Protein AF-A0A7X7V628-F1 (afdb_monomer_lite)

Secondary structure (DSSP, 8-state):
---------HHHHHHHHHHHHHHHHHHHHHHHHHTTHHHHHHHHHTT--SS-HHHHHHHHHHHHHHHHHHHHHHHHTTT--

Foldseek 3Di:
DDDPPPPDDVVNVVVLVVLLVQLCVLQVVLVVCQVPLVVQLVVLVVVVPPDPSVVSSVCSNCRSVVSNVSSVCSNVCPPVD

Structure (mmCIF, N/CA/C/O backbone):
data_AF-A0A7X7V628-F1
#
_ent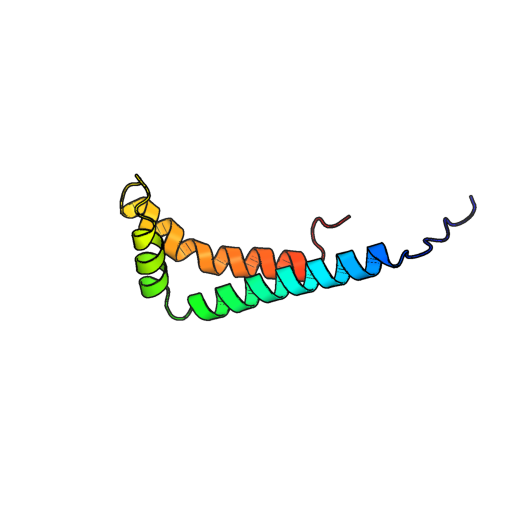ry.id   AF-A0A7X7V628-F1
#
loop_
_atom_site.group_PDB
_atom_site.id
_atom_site.type_symbol
_atom_site.label_atom_id
_atom_site.label_alt_id
_atom_site.label_comp_id
_atom_site.label_asym_id
_atom_site.label_entity_id
_atom_site.label_seq_id
_atom_site.pdbx_PDB_ins_code
_atom_site.Cartn_x
_atom_site.Cartn_y
_atom_site.Cartn_z
_atom_site.occupancy
_atom_site.B_iso_or_equiv
_atom_site.auth_seq_id
_atom_site.auth_comp_id
_atom_site.auth_asym_id
_atom_site.auth_atom_id
_atom_site.pdbx_PDB_model_num
ATOM 1 N N . MET A 1 1 ? 16.728 17.363 -35.741 1.00 52.81 1 MET A N 1
ATOM 2 C CA . MET A 1 1 ? 16.517 16.913 -34.348 1.00 52.81 1 MET A CA 1
ATOM 3 C C . MET A 1 1 ? 16.654 15.395 -34.356 1.00 52.81 1 MET A C 1
ATOM 5 O O . MET A 1 1 ? 15.766 14.728 -34.864 1.00 52.81 1 MET A O 1
ATOM 9 N N . ALA A 1 2 ? 17.817 14.852 -33.983 1.00 52.69 2 ALA A N 1
ATOM 10 C CA . ALA A 1 2 ? 18.040 13.404 -34.032 1.00 52.69 2 ALA A CA 1
ATOM 11 C C . ALA A 1 2 ? 17.278 12.719 -32.878 1.00 52.69 2 ALA A C 1
ATOM 13 O O . ALA A 1 2 ? 17.285 13.260 -31.768 1.00 52.69 2 ALA A O 1
ATOM 14 N N . PRO A 1 3 ? 16.612 11.572 -33.102 1.00 59.12 3 PRO A N 1
ATOM 15 C CA . PRO A 1 3 ? 15.928 10.854 -32.033 1.00 59.12 3 PRO A CA 1
ATOM 16 C C . PRO A 1 3 ? 16.953 10.392 -30.990 1.00 59.12 3 PRO A C 1
ATOM 18 O O . PRO A 1 3 ? 17.940 9.735 -31.323 1.00 59.12 3 PRO A O 1
ATOM 21 N N . ARG A 1 4 ? 16.727 10.744 -29.717 1.00 60.69 4 ARG A N 1
ATOM 22 C CA . ARG A 1 4 ? 17.494 10.202 -28.588 1.00 60.69 4 ARG A CA 1
ATOM 23 C C . ARG A 1 4 ? 17.253 8.693 -28.556 1.00 60.69 4 ARG A C 1
ATOM 25 O O . ARG A 1 4 ? 16.157 8.248 -28.226 1.00 60.69 4 ARG A O 1
ATOM 32 N N . GLN A 1 5 ? 18.266 7.922 -28.931 1.00 59.47 5 GLN A N 1
ATOM 33 C CA . GLN A 1 5 ? 18.302 6.478 -28.727 1.00 59.47 5 GLN A CA 1
ATOM 34 C C . GLN A 1 5 ? 18.283 6.245 -27.212 1.00 59.47 5 GLN A C 1
ATOM 36 O O . GLN A 1 5 ? 19.272 6.512 -26.532 1.00 59.47 5 GLN A O 1
ATOM 41 N N . VAL A 1 6 ? 17.141 5.830 -26.661 1.00 63.97 6 VAL A N 1
ATOM 42 C CA . VAL A 1 6 ? 17.048 5.417 -25.256 1.00 63.97 6 VAL A CA 1
ATOM 43 C C . VAL A 1 6 ? 17.692 4.040 -25.170 1.00 63.97 6 VAL A C 1
ATOM 45 O O . VAL A 1 6 ? 17.032 3.016 -25.340 1.00 63.97 6 VAL A O 1
ATOM 48 N N . THR A 1 7 ? 19.008 4.004 -24.986 1.00 66.69 7 THR A N 1
ATOM 49 C CA . THR A 1 7 ? 19.710 2.770 -24.641 1.00 66.69 7 THR A CA 1
ATOM 50 C C . THR A 1 7 ? 19.252 2.376 -23.242 1.00 66.69 7 THR A C 1
ATOM 52 O O . THR A 1 7 ? 19.658 3.011 -22.272 1.00 66.69 7 THR A O 1
ATOM 55 N N . AR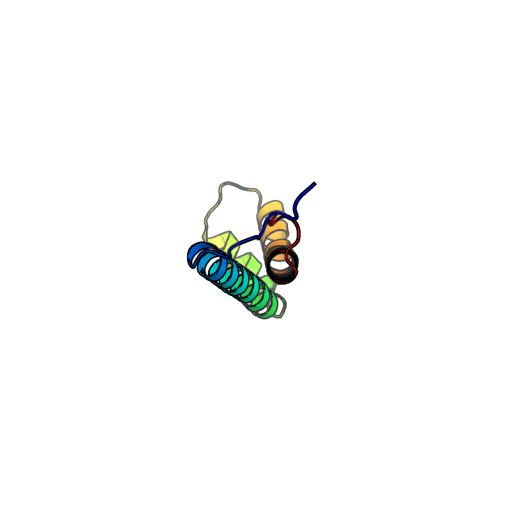G A 1 8 ? 18.355 1.387 -23.145 1.00 71.38 8 ARG A N 1
ATOM 56 C CA . ARG A 1 8 ? 17.915 0.849 -21.853 1.00 71.38 8 ARG A CA 1
ATOM 57 C C . ARG A 1 8 ? 19.112 0.223 -21.154 1.00 71.38 8 ARG A C 1
ATOM 59 O O . ARG A 1 8 ? 19.673 -0.747 -21.664 1.00 71.38 8 ARG A O 1
ATOM 66 N N . ASP A 1 9 ? 19.492 0.788 -20.018 1.00 85.62 9 ASP A N 1
ATOM 67 C CA . ASP A 1 9 ? 20.555 0.239 -19.184 1.00 85.62 9 ASP A CA 1
ATOM 68 C C . ASP A 1 9 ? 20.005 -0.971 -18.404 1.00 85.62 9 ASP A C 1
ATOM 70 O O . ASP A 1 9 ? 18.796 -1.103 -18.192 1.00 85.62 9 ASP A O 1
ATOM 74 N N . TRP A 1 10 ? 20.864 -1.877 -17.939 1.00 89.56 10 TRP A N 1
ATOM 75 C CA . TRP A 1 10 ? 20.427 -3.011 -17.107 1.00 89.56 10 TRP A CA 1
ATOM 76 C C . TRP A 1 10 ? 19.723 -2.532 -15.824 1.00 89.56 10 TRP A C 1
ATOM 78 O O . TRP A 1 10 ? 18.820 -3.192 -15.310 1.00 89.56 10 TRP A O 1
ATOM 88 N N . ARG A 1 11 ? 20.095 -1.335 -15.354 1.00 87.44 11 ARG A N 1
ATOM 89 C CA . ARG A 1 11 ? 19.474 -0.623 -14.232 1.00 87.44 11 ARG A CA 1
ATOM 90 C C . ARG A 1 11 ? 17.990 -0.336 -14.472 1.00 87.44 11 ARG A C 1
ATOM 92 O O . ARG A 1 11 ? 17.207 -0.450 -13.533 1.00 87.44 11 ARG A O 1
ATOM 99 N N . ASP A 1 12 ? 17.592 -0.043 -15.711 1.00 87.69 12 ASP A N 1
ATOM 100 C CA . ASP A 1 12 ? 16.192 0.232 -16.062 1.00 87.69 12 ASP A CA 1
ATOM 101 C C . ASP A 1 12 ? 15.333 -1.029 -15.916 1.00 87.69 12 ASP A C 1
ATOM 103 O O . ASP A 1 12 ? 14.210 -0.981 -15.410 1.00 87.69 12 ASP A O 1
ATOM 107 N N . TRP A 1 13 ? 15.880 -2.184 -16.30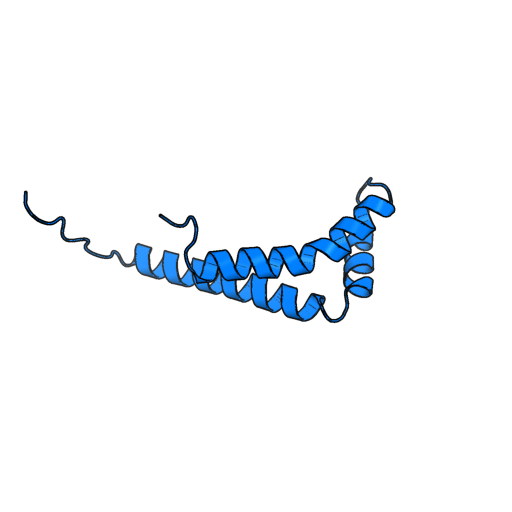5 1.00 90.44 13 TRP A N 1
ATOM 108 C CA . TRP A 1 13 ? 15.220 -3.478 -16.135 1.00 90.44 13 TRP A CA 1
ATOM 109 C C . TRP A 1 13 ? 15.106 -3.882 -14.669 1.00 90.44 13 TRP A C 1
ATOM 111 O O . TRP A 1 13 ? 14.058 -4.369 -14.248 1.00 90.44 13 TRP A O 1
ATOM 121 N N . VAL A 1 14 ? 16.153 -3.643 -13.877 1.00 93.25 14 VAL A N 1
ATOM 122 C CA . VAL A 1 14 ? 16.116 -3.891 -12.430 1.00 93.25 14 VAL A CA 1
ATOM 123 C C . VAL A 1 14 ? 15.085 -2.993 -11.753 1.00 93.25 14 VAL A C 1
ATOM 125 O O . VAL A 1 14 ? 14.283 -3.488 -10.964 1.00 93.25 14 VAL A O 1
ATOM 128 N N . GLY A 1 15 ? 15.039 -1.705 -12.103 1.00 92.00 15 GLY A N 1
ATOM 129 C CA . GLY A 1 15 ? 14.017 -0.782 -11.609 1.00 92.00 15 GLY A CA 1
ATOM 130 C C . GLY A 1 15 ? 12.602 -1.231 -11.977 1.00 92.00 15 GLY A C 1
ATOM 131 O O . GLY A 1 15 ? 11.709 -1.226 -11.128 1.00 92.00 15 GLY A O 1
ATOM 132 N N . LEU A 1 16 ? 12.400 -1.700 -13.214 1.00 91.81 16 LEU A N 1
ATOM 133 C CA . LEU A 1 16 ? 11.120 -2.250 -13.657 1.00 91.81 16 LEU A CA 1
ATOM 134 C C . LEU A 1 16 ? 10.709 -3.479 -12.836 1.00 91.81 16 LEU A C 1
ATOM 136 O O . LEU A 1 16 ? 9.573 -3.537 -12.367 1.00 91.81 16 LEU A O 1
ATOM 140 N N . LEU A 1 17 ? 11.611 -4.445 -12.654 1.00 95.19 17 LEU A N 1
ATOM 141 C CA . LEU A 1 17 ? 11.334 -5.658 -11.884 1.00 95.19 17 LEU A CA 1
ATOM 142 C C . LEU A 1 17 ? 11.050 -5.344 -10.415 1.00 95.19 17 LEU A C 1
ATOM 144 O O . LEU A 1 17 ? 10.073 -5.853 -9.872 1.00 95.19 17 LEU A O 1
ATOM 148 N N . ALA A 1 18 ? 11.843 -4.471 -9.791 1.00 94.88 18 ALA A N 1
ATOM 149 C CA . ALA A 1 18 ? 11.633 -4.047 -8.410 1.00 94.88 18 ALA A CA 1
ATOM 150 C C . ALA A 1 18 ? 10.261 -3.383 -8.229 1.00 94.88 18 ALA A C 1
ATOM 152 O O . ALA A 1 18 ? 9.528 -3.707 -7.295 1.00 94.88 18 ALA A O 1
ATOM 153 N N . ARG A 1 19 ? 9.874 -2.509 -9.165 1.00 94.75 19 ARG A N 1
ATOM 154 C CA . ARG A 1 19 ? 8.556 -1.866 -9.181 1.00 94.75 19 ARG A CA 1
ATOM 155 C C . ARG A 1 19 ? 7.425 -2.887 -9.293 1.00 94.75 19 ARG A C 1
ATOM 157 O O . ARG A 1 19 ? 6.458 -2.802 -8.542 1.00 94.75 19 ARG A O 1
ATOM 164 N N . LEU A 1 20 ? 7.534 -3.840 -10.218 1.00 96.19 20 LEU A N 1
ATOM 165 C CA . LEU A 1 20 ? 6.512 -4.871 -10.410 1.00 96.19 20 LEU A CA 1
ATOM 166 C C . LEU A 1 20 ? 6.412 -5.800 -9.199 1.00 96.19 20 LEU A C 1
ATOM 168 O O . LEU A 1 20 ? 5.303 -6.111 -8.776 1.00 96.19 20 LEU A O 1
ATOM 172 N N . ALA A 1 21 ? 7.544 -6.194 -8.615 1.00 97.31 21 ALA A N 1
ATOM 173 C CA . ALA A 1 21 ? 7.579 -7.016 -7.412 1.00 97.31 21 ALA A CA 1
ATOM 174 C C . ALA A 1 21 ? 6.932 -6.296 -6.220 1.00 97.31 21 ALA A C 1
ATOM 176 O O . ALA A 1 21 ? 6.096 -6.882 -5.536 1.00 97.31 21 ALA A O 1
ATOM 177 N N . LEU A 1 22 ? 7.255 -5.015 -6.013 1.00 97.00 22 LEU A N 1
ATOM 178 C CA . LEU A 1 22 ? 6.637 -4.194 -4.972 1.00 97.00 22 LEU A CA 1
ATOM 179 C C . LEU A 1 22 ? 5.131 -4.022 -5.210 1.00 97.00 22 LEU A C 1
ATOM 181 O O . LEU A 1 22 ? 4.338 -4.215 -4.291 1.00 97.00 22 LEU A O 1
ATOM 185 N N . GLY A 1 23 ? 4.733 -3.698 -6.444 1.00 97.38 23 GLY A N 1
ATOM 186 C CA . GLY A 1 23 ? 3.332 -3.509 -6.809 1.00 97.38 23 GLY A CA 1
ATOM 187 C C . GLY A 1 23 ? 2.500 -4.777 -6.623 1.00 97.38 23 GLY A C 1
ATOM 188 O O . GLY A 1 23 ? 1.446 -4.744 -5.990 1.00 97.38 23 GLY A O 1
ATOM 189 N N . PHE A 1 24 ? 3.014 -5.912 -7.100 1.00 97.94 24 PHE A N 1
ATOM 190 C CA . PHE A 1 24 ? 2.393 -7.218 -6.907 1.00 97.94 24 PHE A CA 1
ATOM 191 C C . PHE A 1 24 ? 2.317 -7.594 -5.425 1.00 97.94 24 PHE A C 1
ATOM 193 O O . PHE A 1 24 ? 1.262 -8.015 -4.962 1.00 97.94 24 PHE A O 1
ATOM 200 N N . GLY A 1 25 ? 3.404 -7.404 -4.670 1.00 98.06 25 GLY A N 1
ATOM 201 C CA . GLY A 1 25 ? 3.451 -7.705 -3.241 1.00 98.06 25 GLY A CA 1
ATOM 202 C C . GLY A 1 25 ? 2.403 -6.928 -2.446 1.00 98.06 25 GLY A C 1
ATOM 203 O O . GLY A 1 25 ? 1.671 -7.528 -1.662 1.00 98.06 25 GLY A O 1
ATOM 204 N N . LEU A 1 26 ? 2.276 -5.621 -2.697 1.00 97.62 26 LEU A N 1
ATOM 205 C CA . LEU A 1 26 ? 1.256 -4.783 -2.062 1.00 97.62 26 LEU A CA 1
ATOM 206 C C . LEU A 1 26 ? -0.159 -5.214 -2.459 1.00 97.62 26 LEU A C 1
ATOM 208 O O . LEU A 1 26 ? -0.987 -5.462 -1.587 1.00 97.62 26 LEU A O 1
ATOM 212 N N . ALA A 1 27 ? -0.438 -5.369 -3.755 1.00 97.56 27 ALA A N 1
ATOM 213 C CA . ALA A 1 27 ? -1.774 -5.744 -4.208 1.00 97.56 27 ALA A CA 1
ATOM 214 C C . ALA A 1 27 ? -2.201 -7.119 -3.679 1.00 97.56 27 ALA A C 1
ATOM 216 O O . ALA A 1 27 ? -3.324 -7.283 -3.204 1.00 97.56 27 ALA A O 1
ATOM 217 N N . PHE A 1 28 ? -1.295 -8.097 -3.714 1.00 98.12 28 PHE A N 1
ATOM 218 C CA . PHE A 1 28 ? -1.554 -9.439 -3.214 1.00 98.12 28 PHE A CA 1
ATOM 219 C C . PHE A 1 28 ? -1.761 -9.449 -1.694 1.00 98.12 28 PHE A C 1
ATOM 221 O O . PHE A 1 28 ? -2.722 -10.050 -1.218 1.00 98.12 28 PHE A O 1
ATOM 228 N N . ALA A 1 29 ? -0.929 -8.734 -0.929 1.00 97.12 29 ALA A N 1
ATOM 229 C CA . ALA A 1 29 ? -1.098 -8.606 0.519 1.00 97.12 29 ALA A CA 1
ATOM 230 C C . ALA A 1 29 ? -2.439 -7.952 0.890 1.00 97.12 29 ALA A C 1
ATOM 232 O O . ALA A 1 29 ? -3.162 -8.471 1.744 1.00 97.12 29 ALA A O 1
ATOM 233 N N . GLY A 1 30 ? -2.810 -6.872 0.199 1.00 96.81 30 GLY A N 1
ATOM 234 C CA . GLY A 1 30 ? -4.079 -6.191 0.422 1.00 96.81 30 GLY A CA 1
ATOM 235 C C . GLY A 1 30 ? -5.273 -7.091 0.108 1.00 96.81 30 GLY A C 1
ATOM 236 O O . GLY A 1 30 ? -6.188 -7.195 0.924 1.00 96.81 30 GLY A O 1
ATOM 237 N N . LEU A 1 31 ? -5.239 -7.830 -1.008 1.00 97.06 31 LEU A N 1
ATOM 238 C CA . LEU A 1 31 ? -6.288 -8.797 -1.364 1.00 97.06 31 LEU A CA 1
ATOM 239 C C . LEU A 1 31 ? -6.481 -9.875 -0.289 1.00 97.06 31 LEU A C 1
ATOM 241 O O . LEU A 1 31 ? -7.618 -10.208 0.045 1.00 97.06 31 LEU A O 1
ATOM 245 N N . LEU A 1 32 ? -5.392 -10.378 0.299 1.00 96.75 32 LEU A N 1
ATOM 246 C CA . LEU A 1 32 ? -5.463 -11.342 1.401 1.00 96.75 32 LEU A CA 1
ATOM 247 C C . LEU A 1 32 ? -6.089 -10.744 2.672 1.00 96.75 32 LEU A C 1
ATOM 249 O O . LEU A 1 32 ? -6.743 -11.461 3.431 1.00 96.75 32 LEU A O 1
ATOM 253 N N . LYS A 1 33 ? -5.918 -9.438 2.905 1.00 94.81 33 LYS A N 1
ATOM 254 C CA . LYS A 1 33 ? -6.477 -8.732 4.068 1.00 94.81 33 LYS A CA 1
ATOM 255 C C . LYS A 1 33 ? -7.939 -8.320 3.885 1.00 94.81 33 LYS A C 1
ATOM 257 O O . LYS A 1 33 ? -8.672 -8.303 4.871 1.00 94.81 33 LYS A O 1
ATOM 262 N N . VAL A 1 34 ? -8.395 -8.035 2.660 1.00 95.56 34 VAL A N 1
ATOM 263 C CA . VAL A 1 34 ? -9.787 -7.606 2.386 1.00 95.56 34 VAL A CA 1
ATOM 264 C C . VAL A 1 34 ? -10.817 -8.639 2.853 1.00 95.56 34 VAL A C 1
ATOM 266 O O . VAL A 1 34 ? -11.884 -8.265 3.330 1.00 95.56 34 VAL A O 1
ATOM 269 N N . GLY A 1 35 ? -10.494 -9.934 2.803 1.00 93.25 35 GLY A N 1
ATOM 270 C CA . GLY A 1 35 ? -11.379 -10.983 3.323 1.00 93.25 35 GLY A CA 1
ATOM 271 C C . GLY A 1 35 ? -11.479 -11.040 4.855 1.00 93.25 35 GLY A C 1
ATOM 272 O O . GLY A 1 35 ? -12.313 -11.774 5.378 1.00 93.25 35 GLY A O 1
ATOM 273 N N . ARG A 1 36 ? -10.616 -10.324 5.590 1.00 95.00 36 ARG A N 1
ATOM 274 C CA . ARG A 1 36 ? -10.477 -10.413 7.056 1.00 95.00 36 ARG A CA 1
ATOM 275 C C . ARG A 1 36 ? -10.162 -9.050 7.681 1.00 95.00 36 ARG A C 1
ATOM 277 O O . ARG A 1 36 ? -9.198 -8.911 8.434 1.00 95.00 36 ARG A O 1
ATOM 284 N N . LEU A 1 37 ? -10.980 -8.045 7.378 1.00 95.69 37 LEU A N 1
ATOM 285 C CA . LEU A 1 37 ? -10.739 -6.663 7.808 1.00 95.69 37 LEU A CA 1
ATOM 286 C C . LEU A 1 37 ? -10.674 -6.500 9.334 1.00 95.69 37 LEU A C 1
ATOM 288 O O . LEU A 1 37 ? -9.771 -5.833 9.828 1.00 95.69 37 LEU A O 1
ATOM 292 N N . GLU A 1 38 ? -11.554 -7.163 10.088 1.00 96.00 38 GLU A N 1
ATOM 293 C CA . GLU A 1 38 ? -11.522 -7.125 11.560 1.00 96.00 38 GLU A CA 1
ATOM 294 C C . GLU A 1 38 ? -10.207 -7.681 12.120 1.00 96.00 38 GLU A C 1
ATOM 296 O O . GLU A 1 38 ? -9.605 -7.097 13.019 1.00 96.00 38 GLU A O 1
ATOM 301 N N . ALA A 1 39 ? -9.705 -8.774 11.535 1.00 96.31 39 ALA A N 1
ATOM 302 C CA . ALA A 1 39 ? -8.410 -9.329 11.916 1.00 96.31 39 ALA A CA 1
ATOM 303 C C . ALA A 1 39 ? -7.264 -8.359 11.591 1.00 96.31 39 ALA A C 1
ATOM 305 O O . ALA A 1 39 ? -6.278 -8.312 12.321 1.00 96.31 39 ALA A O 1
ATOM 306 N N . ASN A 1 40 ? -7.392 -7.568 10.522 1.00 96.56 40 ASN A N 1
ATOM 307 C CA . ASN A 1 40 ? -6.414 -6.539 10.190 1.00 96.56 40 ASN A CA 1
ATOM 308 C C . ASN A 1 40 ? -6.469 -5.353 11.169 1.00 96.56 40 ASN A C 1
ATOM 310 O O . ASN A 1 40 ? -5.419 -4.861 11.565 1.00 96.56 40 ASN A O 1
ATOM 314 N N . VAL A 1 41 ? -7.656 -4.932 11.624 1.00 97.06 41 VAL A N 1
ATOM 315 C CA . VAL A 1 41 ? -7.794 -3.927 12.699 1.00 97.06 41 VAL A CA 1
ATOM 316 C C . VAL A 1 41 ? -7.120 -4.411 13.981 1.00 97.06 41 VAL A C 1
ATOM 318 O O . VAL A 1 41 ? -6.304 -3.684 14.546 1.00 97.06 41 VAL A O 1
ATOM 321 N N . ALA A 1 42 ? -7.375 -5.660 14.380 1.00 96.56 42 ALA A N 1
ATOM 322 C CA . ALA A 1 42 ? -6.728 -6.259 15.544 1.00 96.56 42 ALA A CA 1
ATOM 323 C C . ALA A 1 42 ? -5.196 -6.294 15.399 1.00 96.56 42 ALA A C 1
ATOM 325 O O . ALA A 1 42 ? -4.480 -6.038 16.361 1.00 96.56 42 ALA A O 1
ATOM 326 N N . GLN A 1 43 ? -4.669 -6.547 14.195 1.00 95.56 43 GLN A N 1
ATOM 327 C CA . GLN A 1 43 ? -3.225 -6.462 13.950 1.00 95.56 43 GLN A CA 1
ATOM 328 C C . GLN A 1 43 ? -2.679 -5.041 14.106 1.00 95.56 43 GLN A C 1
ATOM 330 O O . GLN A 1 43 ? -1.599 -4.876 14.665 1.00 95.56 43 GLN A O 1
ATOM 335 N N . VAL A 1 44 ? -3.406 -4.020 13.643 1.00 95.44 44 VAL A N 1
ATOM 336 C CA . VAL A 1 44 ? -2.971 -2.625 13.809 1.00 95.44 44 VAL A CA 1
ATOM 337 C C . VAL A 1 44 ? -2.940 -2.234 15.289 1.00 95.44 44 VAL A C 1
ATOM 339 O O . VAL A 1 44 ? -2.021 -1.546 15.727 1.00 95.44 44 VAL A O 1
ATOM 342 N N . GLU A 1 45 ? -3.902 -2.712 16.077 1.00 95.50 45 GLU A N 1
ATOM 343 C CA . GLU A 1 45 ? -3.968 -2.467 17.521 1.00 95.50 45 GLU A CA 1
ATOM 344 C C . GLU A 1 45 ? -2.761 -3.048 18.278 1.00 95.50 45 GLU A C 1
ATOM 346 O O . GLU A 1 45 ? -2.276 -2.442 19.236 1.00 95.50 45 GLU A O 1
ATOM 351 N N . LEU A 1 46 ? -2.187 -4.156 17.794 1.00 96.69 46 LEU A N 1
ATOM 352 C CA . LEU A 1 46 ? -0.974 -4.749 18.371 1.00 96.69 46 LEU A CA 1
ATOM 353 C C . LEU A 1 46 ? 0.268 -3.857 18.247 1.00 96.69 46 LEU A C 1
ATOM 355 O O . LEU A 1 46 ? 1.221 -4.058 18.999 1.00 96.69 46 LEU A O 1
ATOM 359 N N . TYR A 1 47 ? 0.271 -2.859 17.358 1.00 93.94 47 TYR A N 1
ATOM 360 C CA . TYR A 1 47 ? 1.362 -1.882 17.292 1.00 93.94 47 TYR A CA 1
ATOM 361 C C . TYR A 1 47 ? 1.360 -0.886 18.459 1.00 93.94 47 TYR A C 1
ATOM 363 O O . TYR A 1 47 ? 2.291 -0.089 18.554 1.00 93.94 47 TYR A O 1
ATOM 371 N N . GLN A 1 48 ? 0.349 -0.921 19.341 1.00 93.88 48 GLN A N 1
ATOM 372 C CA . GLN A 1 48 ? 0.252 -0.084 20.547 1.00 93.88 48 GLN A CA 1
ATOM 373 C C . GLN A 1 48 ? 0.498 1.406 20.261 1.00 93.88 48 GLN A C 1
ATOM 375 O O . GLN A 1 48 ? 1.134 2.123 21.037 1.00 93.88 48 GLN A O 1
ATOM 380 N N . LEU A 1 49 ? 0.006 1.877 19.112 1.00 92.44 49 LEU A N 1
ATOM 381 C CA . LEU A 1 49 ? 0.136 3.274 18.720 1.00 92.44 49 LEU A CA 1
ATOM 382 C C . LEU A 1 49 ? -0.624 4.155 19.727 1.00 92.44 49 LEU A C 1
ATOM 384 O O . LEU A 1 49 ? -1.743 3.801 20.105 1.00 92.44 49 LEU A O 1
ATOM 388 N N . PRO A 1 50 ? -0.081 5.320 20.131 1.00 93.31 50 PRO A N 1
ATOM 389 C CA . PRO A 1 50 ? -0.746 6.249 21.045 1.00 93.31 50 PRO A CA 1
ATOM 390 C C . PRO A 1 50 ? -1.857 7.037 20.322 1.00 93.31 50 PRO A C 1
ATOM 392 O O . PRO A 1 50 ? -1.833 8.264 20.255 1.00 93.31 50 PRO A O 1
ATOM 395 N N . LEU A 1 51 ? -2.813 6.325 19.722 1.00 93.75 51 LEU A N 1
ATOM 396 C CA . LEU A 1 51 ? -3.918 6.863 18.932 1.00 93.75 51 LEU A CA 1
ATOM 397 C C . LEU A 1 51 ? -5.265 6.412 19.518 1.00 93.75 51 LEU A C 1
ATOM 399 O O . 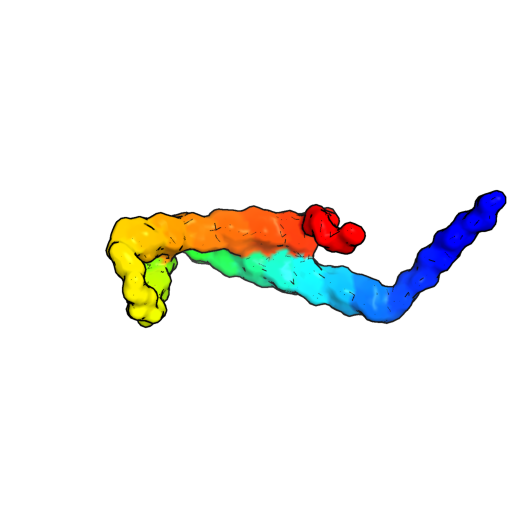LEU A 1 51 ? -5.360 5.316 20.071 1.00 93.75 51 LEU A O 1
ATOM 403 N N . PRO A 1 52 ? -6.336 7.213 19.368 1.00 95.75 52 PRO A N 1
ATOM 404 C CA . PRO A 1 52 ? -7.684 6.783 19.720 1.00 95.75 52 PRO A CA 1
ATOM 405 C C . PRO A 1 52 ? -8.089 5.511 18.967 1.00 95.75 52 PRO A C 1
ATOM 407 O O . PRO A 1 52 ? -7.794 5.364 17.779 1.00 95.75 52 PRO A O 1
ATOM 410 N N . HIS A 1 53 ? -8.854 4.635 19.619 1.00 94.44 53 HIS A N 1
ATOM 411 C CA . HIS A 1 53 ? -9.306 3.372 19.021 1.00 94.44 53 HIS A CA 1
ATOM 412 C C . HIS A 1 53 ? -10.115 3.570 17.721 1.00 94.44 53 HIS A C 1
ATOM 414 O O . HIS A 1 53 ? -10.014 2.773 16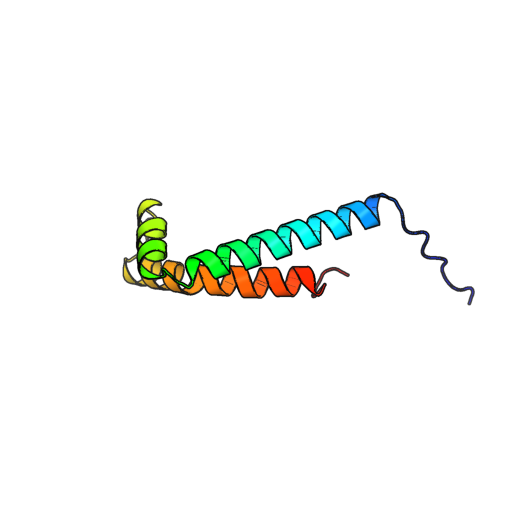.788 1.00 94.44 53 HIS A O 1
ATOM 420 N N . SER A 1 54 ? -10.852 4.681 17.598 1.00 95.69 54 SER A N 1
ATOM 421 C CA . SER A 1 54 ? -11.545 5.045 16.355 1.00 95.69 54 SER A CA 1
ATOM 422 C C . SER A 1 54 ? -10.582 5.241 15.179 1.00 95.69 54 SER A C 1
ATOM 424 O O . SER A 1 54 ? -10.869 4.799 14.069 1.00 95.69 54 SER A O 1
ATOM 426 N N . VAL A 1 55 ? -9.416 5.845 15.417 1.00 96.94 55 VAL A N 1
ATOM 427 C CA . VAL A 1 55 ? -8.386 6.060 14.390 1.00 96.94 55 VAL A CA 1
ATOM 428 C C . VAL A 1 55 ? -7.717 4.739 14.018 1.00 96.94 55 VAL A C 1
ATOM 430 O O . VAL A 1 55 ? -7.542 4.467 12.834 1.00 96.94 55 VAL A O 1
ATOM 433 N N . ILE A 1 56 ? -7.414 3.885 15.002 1.00 96.81 56 ILE A N 1
ATOM 434 C CA . ILE A 1 56 ? -6.875 2.530 14.778 1.00 96.81 56 ILE A CA 1
ATOM 435 C C . ILE A 1 56 ? -7.815 1.722 13.879 1.00 96.81 56 ILE A C 1
ATOM 437 O O . ILE A 1 56 ? -7.381 1.119 12.898 1.00 96.81 56 ILE A O 1
ATOM 441 N N . THR A 1 57 ? -9.114 1.779 14.171 1.00 96.31 57 THR A N 1
ATOM 442 C CA . THR A 1 57 ? -10.157 1.101 13.397 1.00 96.31 57 THR A CA 1
ATOM 443 C C . THR A 1 57 ? -10.177 1.585 11.948 1.00 96.31 57 THR A C 1
ATOM 445 O O . THR A 1 57 ? -10.139 0.775 11.023 1.00 96.31 57 THR A O 1
ATOM 448 N N . VAL A 1 58 ? -10.160 2.905 11.729 1.00 97.19 58 VAL A N 1
ATOM 449 C CA . VAL A 1 58 ? -10.109 3.486 10.377 1.00 97.19 58 VAL A CA 1
ATOM 450 C C . VAL A 1 58 ? -8.851 3.046 9.630 1.00 97.19 58 VAL A C 1
ATOM 452 O O . VAL A 1 58 ? -8.952 2.644 8.474 1.00 97.19 58 VAL A O 1
ATOM 455 N N . ILE A 1 59 ? -7.681 3.066 10.276 1.00 96.50 59 ILE A N 1
ATOM 456 C CA . ILE A 1 59 ? -6.419 2.622 9.666 1.00 96.50 59 ILE A CA 1
ATOM 457 C C . ILE A 1 59 ? -6.501 1.143 9.279 1.00 96.50 59 ILE A C 1
ATOM 459 O O . ILE A 1 59 ? -6.185 0.792 8.144 1.00 96.50 59 ILE A O 1
ATOM 463 N N . GLY A 1 60 ? -6.964 0.279 10.184 1.00 95.94 60 GLY A N 1
ATOM 464 C CA . GLY A 1 60 ? -7.082 -1.155 9.928 1.00 95.94 60 GLY A CA 1
ATOM 465 C C . GLY A 1 60 ? -8.047 -1.491 8.791 1.00 95.94 60 GLY A C 1
ATOM 466 O O . GLY A 1 60 ? -7.755 -2.384 7.994 1.00 95.94 60 GLY A O 1
ATOM 467 N N . TYR A 1 61 ? -9.143 -0.743 8.650 1.00 97.25 61 TYR A N 1
ATOM 468 C CA . TYR A 1 61 ? -10.054 -0.892 7.515 1.00 97.25 61 TYR A CA 1
ATOM 469 C C . TYR A 1 61 ? -9.503 -0.296 6.221 1.00 97.25 61 TYR A C 1
ATOM 471 O O . TYR A 1 61 ? -9.719 -0.872 5.160 1.00 97.25 61 TYR A O 1
ATOM 479 N N . ALA A 1 62 ? -8.792 0.830 6.281 1.00 97.56 62 ALA A N 1
ATOM 480 C CA . ALA A 1 62 ? -8.284 1.518 5.097 1.00 97.56 62 ALA A CA 1
ATOM 481 C C . ALA A 1 62 ? -7.044 0.838 4.495 1.00 97.56 62 ALA A C 1
ATOM 483 O O . ALA A 1 62 ? -6.915 0.770 3.271 1.00 97.56 62 ALA A O 1
ATOM 484 N N . GLN A 1 63 ? -6.142 0.321 5.334 1.00 97.19 63 GLN A N 1
ATOM 485 C CA . GLN A 1 63 ? -4.840 -0.217 4.931 1.00 97.19 63 GLN A CA 1
ATOM 486 C C . GLN A 1 63 ? -4.919 -1.230 3.767 1.00 97.19 63 GLN A C 1
ATOM 488 O O . GLN A 1 63 ? -4.184 -1.044 2.797 1.00 97.19 63 GLN A O 1
ATOM 493 N N . PRO A 1 64 ? -5.812 -2.242 3.767 1.00 97.31 64 PRO A N 1
ATOM 494 C CA . PRO A 1 64 ? -5.893 -3.219 2.676 1.00 97.31 64 PRO A CA 1
ATOM 495 C C . PRO A 1 64 ? -6.245 -2.590 1.323 1.00 97.31 64 PRO A C 1
ATOM 497 O O . PRO A 1 64 ? -5.686 -2.965 0.295 1.00 97.31 64 PRO A O 1
ATOM 500 N N . PHE A 1 65 ? -7.141 -1.599 1.310 1.00 97.62 65 PHE A N 1
ATOM 501 C CA . PHE A 1 65 ? -7.520 -0.899 0.081 1.00 97.62 65 PHE A CA 1
ATOM 502 C C . PHE A 1 65 ? -6.387 -0.011 -0.434 1.00 97.62 65 PHE A C 1
ATOM 504 O O . PHE A 1 65 ? -6.166 0.050 -1.643 1.00 97.62 65 PHE A O 1
ATOM 511 N N . PHE A 1 66 ? -5.640 0.635 0.468 1.00 97.69 66 PHE A N 1
ATOM 512 C CA . PHE A 1 66 ? -4.446 1.400 0.105 1.00 97.69 66 PHE A CA 1
ATOM 513 C C . PHE A 1 66 ? -3.359 0.510 -0.500 1.00 97.69 66 PHE A C 1
ATOM 515 O O . PHE A 1 66 ? -2.785 0.871 -1.525 1.00 97.69 66 PHE A O 1
ATOM 522 N N . GLU A 1 67 ? -3.114 -0.666 0.078 1.00 97.81 67 GLU A N 1
ATOM 523 C CA . GLU A 1 67 ? -2.172 -1.651 -0.466 1.00 97.81 67 GLU A CA 1
ATOM 524 C C . GLU A 1 67 ? -2.549 -2.061 -1.896 1.00 97.81 67 GLU A C 1
ATOM 526 O O . GLU A 1 67 ? -1.702 -2.046 -2.789 1.00 97.81 67 GLU A O 1
ATOM 531 N N . ILE A 1 68 ? -3.833 -2.334 -2.151 1.00 97.88 68 ILE A N 1
ATOM 532 C CA . ILE A 1 68 ? -4.325 -2.669 -3.495 1.00 97.88 68 ILE A CA 1
ATOM 533 C C . ILE A 1 68 ? -4.176 -1.487 -4.451 1.00 97.88 68 ILE A C 1
ATOM 535 O O . ILE A 1 68 ? -3.625 -1.648 -5.538 1.00 97.88 68 ILE A O 1
ATOM 539 N N . ALA A 1 69 ? -4.645 -0.301 -4.063 1.00 97.06 69 ALA A N 1
ATOM 540 C CA . ALA A 1 69 ? -4.617 0.878 -4.923 1.00 97.06 69 ALA A CA 1
ATOM 541 C C . ALA A 1 69 ? -3.182 1.252 -5.322 1.00 97.06 69 ALA A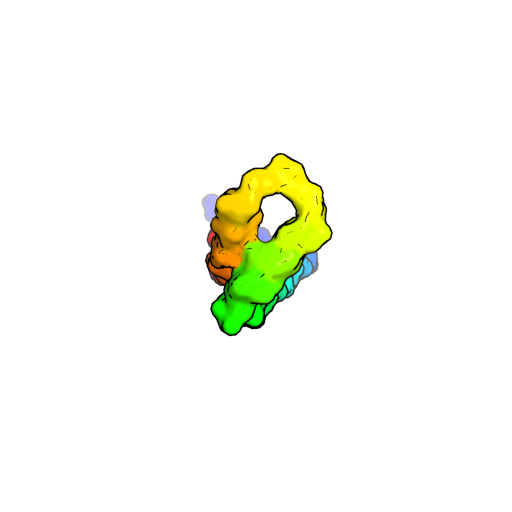 C 1
ATOM 543 O O . ALA A 1 69 ? -2.888 1.421 -6.507 1.00 97.06 69 ALA A O 1
ATOM 544 N N . VAL A 1 70 ? -2.274 1.318 -4.344 1.00 96.81 70 VAL A N 1
ATOM 545 C CA . VAL A 1 70 ? -0.856 1.615 -4.578 1.00 96.81 70 VAL A CA 1
ATOM 546 C C . VAL A 1 70 ? -0.194 0.486 -5.362 1.00 96.81 70 VAL A C 1
ATOM 548 O O . VAL A 1 70 ? 0.547 0.757 -6.305 1.00 96.81 70 VAL A O 1
ATOM 551 N N . GLY A 1 71 ? -0.493 -0.774 -5.038 1.00 97.00 71 GLY A N 1
ATOM 552 C CA . GLY A 1 71 ? 0.029 -1.929 -5.761 1.00 97.00 71 GLY A CA 1
ATOM 553 C C . GLY A 1 71 ? -0.325 -1.896 -7.249 1.00 97.00 71 GLY A C 1
ATOM 554 O O . GLY A 1 71 ? 0.550 -2.018 -8.107 1.00 97.00 71 GLY A O 1
ATOM 555 N N . VAL A 1 72 ? -1.590 -1.613 -7.566 1.00 96.75 72 VAL A N 1
ATOM 556 C CA . VAL A 1 72 ? -2.071 -1.450 -8.945 1.00 96.75 72 VAL A CA 1
ATOM 557 C C . VAL A 1 72 ? -1.412 -0.250 -9.627 1.00 96.75 72 VAL A C 1
ATOM 559 O O . VAL A 1 72 ? -0.924 -0.398 -10.748 1.00 96.75 72 VAL A O 1
ATOM 562 N N . MET A 1 73 ? -1.328 0.913 -8.964 1.00 96.06 73 MET A N 1
ATOM 563 C CA . MET A 1 73 ? -0.630 2.097 -9.494 1.00 96.06 73 MET A CA 1
ATOM 564 C C . MET A 1 73 ? 0.829 1.786 -9.861 1.00 96.06 73 MET A C 1
ATOM 566 O O . MET A 1 73 ? 1.301 2.156 -10.943 1.00 96.06 73 MET A O 1
ATOM 570 N N . LEU A 1 74 ? 1.528 1.061 -8.985 1.00 95.06 74 LEU A N 1
ATOM 571 C CA . LEU A 1 74 ? 2.900 0.629 -9.207 1.00 95.06 74 LEU A CA 1
ATOM 572 C C . LEU A 1 74 ? 3.010 -0.387 -10.333 1.00 95.06 74 LEU A C 1
ATOM 574 O O . LEU A 1 74 ? 4.001 -0.334 -11.044 1.00 95.06 74 LEU A O 1
ATOM 578 N N . MET A 1 75 ? 2.034 -1.268 -10.549 1.00 93.94 75 MET A N 1
ATOM 579 C CA . MET A 1 75 ? 2.052 -2.203 -11.680 1.00 93.94 75 MET A CA 1
ATOM 580 C C . MET A 1 75 ? 1.858 -1.475 -13.018 1.00 93.94 75 MET A C 1
ATOM 582 O O . MET A 1 75 ? 2.643 -1.672 -13.951 1.00 93.94 75 MET A O 1
ATOM 586 N N . ILE A 1 76 ? 0.885 -0.562 -13.104 1.00 94.62 76 ILE A N 1
ATOM 587 C CA . ILE A 1 76 ? 0.572 0.166 -14.349 1.00 94.62 76 ILE A CA 1
ATOM 588 C C . ILE A 1 76 ? 1.597 1.255 -14.699 1.00 94.62 76 ILE A C 1
ATOM 590 O O . ILE A 1 76 ? 1.704 1.642 -15.858 1.00 94.62 76 ILE A O 1
ATOM 594 N N . GLY A 1 77 ? 2.390 1.722 -13.730 1.00 89.38 77 GLY A N 1
ATOM 595 C CA . GLY A 1 77 ? 3.474 2.695 -13.969 1.00 89.38 77 GLY A CA 1
ATOM 596 C C . GLY A 1 77 ? 3.031 4.129 -13.845 1.00 89.38 77 GLY A C 1
ATOM 597 O O . GLY A 1 77 ? 3.574 5.028 -14.491 1.00 89.38 77 GLY A O 1
ATOM 598 N N . LEU A 1 78 ? 2.027 4.344 -13.004 1.00 80.12 78 LEU A N 1
ATOM 599 C CA . LEU A 1 78 ? 1.609 5.679 -12.654 1.00 80.12 78 LEU A CA 1
ATOM 600 C C . LEU A 1 78 ? 2.680 6.303 -11.744 1.00 80.12 78 LEU A C 1
ATOM 602 O O . LEU A 1 78 ? 3.141 5.663 -10.805 1.00 80.12 78 LEU A O 1
ATOM 606 N N . PHE A 1 79 ? 3.085 7.540 -12.048 1.00 70.31 79 PHE A N 1
ATOM 607 C CA . PHE A 1 79 ? 4.117 8.310 -11.328 1.00 70.31 79 PHE A CA 1
ATOM 608 C C . PHE A 1 79 ? 5.566 7.783 -11.377 1.00 70.31 79 PHE A C 1
ATOM 610 O O . PHE A 1 79 ? 6.405 8.276 -10.633 1.00 70.31 79 PHE A O 1
ATOM 617 N N . THR A 1 80 ? 5.912 6.839 -12.259 1.00 69.25 80 THR A N 1
ATOM 618 C CA . THR A 1 80 ? 7.286 6.290 -12.344 1.00 69.25 80 THR A CA 1
ATOM 619 C C . THR A 1 80 ? 8.100 6.824 -13.529 1.00 69.25 80 THR A C 1
ATOM 621 O O . THR A 1 80 ? 8.810 6.056 -14.176 1.00 69.25 80 THR A O 1
ATOM 624 N N . ARG A 1 81 ? 7.958 8.113 -13.860 1.00 61.09 81 ARG A N 1
ATOM 625 C CA . ARG A 1 81 ? 8.600 8.768 -15.013 1.00 61.09 81 ARG A CA 1
ATOM 626 C C . ARG A 1 81 ? 9.050 10.182 -14.685 1.00 61.09 81 ARG A C 1
ATOM 628 O O . ARG A 1 81 ? 8.266 10.875 -14.001 1.00 61.09 81 ARG A O 1
#

pLDDT: mean 90.68, std 11.78, range [52.69, 98.12]

Radius of gyration: 18.03 Å; chains: 1; bounding box: 32×28×55 Å

Sequence (81 aa):
MAPRQVTRDWRDWVGLLARLALGFGLAFAGLLKVGRLEANVAQVELYQLPLPHSVITVIGYAQPFFEIAVGVMLMIGLFTR